Protein AF-A0A838V975-F1 (afdb_monomer)

Foldseek 3Di:
DADDDVSLVVVVVVCVVVVPPPDDRDDPVVVVCVVCVPVPDDPDPVNQLVLLVVLLVPDDLDVCVVPSPPPPNSVVLSVVLVVCVVVVPPLVVCLVVDSNSVSNVSRD

Mean predicted aligned error: 12.3 Å

pLDDT: mean 82.86, std 9.49, range [53.47, 92.5]

Solvent-accessible surface area (backbone atoms only — not comparable to full-atom values): 6520 Å² 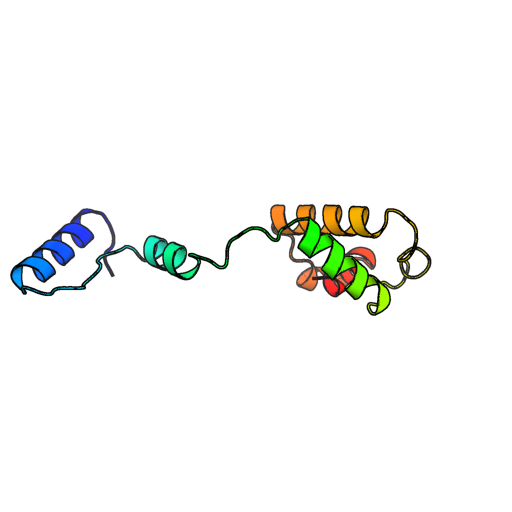total; per-residue (Å²): 136,46,77,60,73,66,46,46,50,52,53,47,50,50,35,59,76,65,69,54,77,92,72,83,86,66,43,70,68,58,49,50,52,56,73,39,64,77,74,75,62,77,79,52,68,67,59,50,47,52,55,43,53,57,44,49,74,74,49,84,35,67,88,44,55,87,50,52,85,45,92,62,36,53,60,53,49,52,54,48,51,52,51,36,60,75,68,68,56,64,36,69,88,39,20,92,77,37,70,68,35,34,33,51,38,71,73,111

Structure (mmCIF, N/CA/C/O backbone):
data_AF-A0A838V975-F1
#
_entry.id   AF-A0A838V975-F1
#
loop_
_atom_site.group_PDB
_atom_site.id
_atom_site.type_symbol
_atom_site.label_atom_id
_atom_site.label_alt_id
_atom_site.label_comp_id
_atom_site.label_asym_id
_atom_site.label_entity_id
_atom_site.label_seq_id
_atom_site.pdbx_PDB_ins_code
_atom_site.Cartn_x
_atom_site.Cartn_y
_atom_site.Cartn_z
_atom_site.occupancy
_atom_site.B_iso_or_equiv
_atom_site.auth_seq_id
_atom_site.auth_comp_id
_atom_site.auth_asym_id
_atom_site.auth_atom_id
_atom_site.pdbx_PDB_model_num
ATOM 1 N N . MET A 1 1 ? -25.212 -0.028 22.043 1.00 53.47 1 MET A N 1
ATOM 2 C CA . MET A 1 1 ? -23.972 0.752 21.840 1.00 53.47 1 MET A CA 1
ATOM 3 C C . MET A 1 1 ? -24.029 1.947 22.774 1.00 53.47 1 MET A C 1
ATOM 5 O O . MET A 1 1 ? -25.048 2.621 22.785 1.00 53.47 1 MET A O 1
ATOM 9 N N . ALA A 1 2 ? -23.015 2.159 23.615 1.00 59.44 2 ALA A N 1
ATOM 10 C CA . ALA A 1 2 ? -22.979 3.314 24.512 1.00 59.44 2 ALA A CA 1
ATOM 11 C C . ALA A 1 2 ? -22.470 4.537 23.743 1.00 59.44 2 ALA A C 1
ATOM 13 O O . ALA A 1 2 ? -21.434 4.443 23.085 1.00 59.44 2 ALA A O 1
ATOM 14 N N . HIS A 1 3 ? -23.162 5.670 23.811 1.00 62.09 3 HIS A N 1
ATOM 15 C CA . HIS A 1 3 ? -22.649 6.941 23.298 1.00 62.09 3 HIS A CA 1
ATOM 16 C C . HIS A 1 3 ? -22.346 7.840 24.497 1.00 62.09 3 HIS A C 1
ATOM 18 O O . HIS A 1 3 ? -23.246 8.316 25.183 1.00 62.09 3 HIS A O 1
ATOM 24 N N . GLY A 1 4 ? -21.056 8.001 24.798 1.00 68.69 4 GLY A N 1
ATOM 25 C CA . GLY A 1 4 ? -20.574 8.804 25.922 1.00 68.69 4 GLY A CA 1
ATOM 26 C C . GLY A 1 4 ? -20.348 8.038 27.234 1.00 68.69 4 GLY A C 1
ATOM 27 O O . GLY A 1 4 ? -20.757 6.890 27.424 1.00 68.69 4 GLY A O 1
ATOM 28 N N . ARG A 1 5 ? -19.642 8.699 28.163 1.00 71.38 5 ARG A N 1
ATOM 29 C CA . ARG A 1 5 ? -19.130 8.099 29.410 1.00 71.38 5 ARG A CA 1
ATOM 30 C C . ARG A 1 5 ? -20.240 7.651 30.367 1.00 71.38 5 ARG A C 1
ATOM 32 O O . ARG A 1 5 ? -20.087 6.624 31.019 1.00 71.38 5 ARG A O 1
ATOM 39 N N . LEU A 1 6 ? -21.347 8.395 30.427 1.00 79.25 6 LEU A N 1
ATOM 40 C CA . LEU A 1 6 ? -22.492 8.075 31.285 1.00 79.25 6 LEU A CA 1
ATOM 41 C C . LEU A 1 6 ? -23.192 6.783 30.834 1.00 79.25 6 LEU A C 1
ATOM 43 O O . LEU A 1 6 ? -23.338 5.865 31.635 1.00 79.25 6 LEU A O 1
ATOM 47 N N . ALA A 1 7 ? -23.498 6.659 29.538 1.00 77.00 7 ALA A N 1
ATOM 48 C CA . ALA A 1 7 ? -24.137 5.472 28.966 1.00 77.00 7 ALA A CA 1
ATOM 49 C C . ALA A 1 7 ? -23.295 4.195 29.158 1.00 77.00 7 ALA A C 1
ATOM 51 O O . ALA A 1 7 ? -23.823 3.112 29.407 1.00 77.00 7 ALA A O 1
ATOM 52 N N . ALA A 1 8 ? -21.964 4.309 29.084 1.00 75.50 8 ALA A N 1
ATOM 53 C CA . ALA A 1 8 ? -21.067 3.187 29.351 1.00 75.50 8 ALA A CA 1
ATOM 54 C C . ALA A 1 8 ? -21.073 2.773 30.835 1.00 75.50 8 ALA A C 1
ATOM 56 O O . ALA A 1 8 ? -20.986 1.584 31.141 1.00 75.50 8 ALA A O 1
ATOM 57 N N . SER A 1 9 ? -21.181 3.732 31.759 1.00 78.06 9 SER A N 1
ATOM 58 C CA . SER A 1 9 ? -21.296 3.452 33.196 1.00 78.06 9 SER A CA 1
ATOM 59 C C . SER A 1 9 ? -22.627 2.788 33.551 1.00 78.06 9 SER A C 1
ATOM 61 O O . SER A 1 9 ? -22.632 1.837 34.328 1.00 78.06 9 SER A O 1
ATOM 63 N N . GLU A 1 10 ? -23.736 3.221 32.947 1.00 84.25 10 GLU A N 1
ATOM 64 C CA . GLU A 1 10 ? -25.058 2.613 33.149 1.00 84.25 10 GLU A CA 1
ATOM 65 C C . GLU A 1 10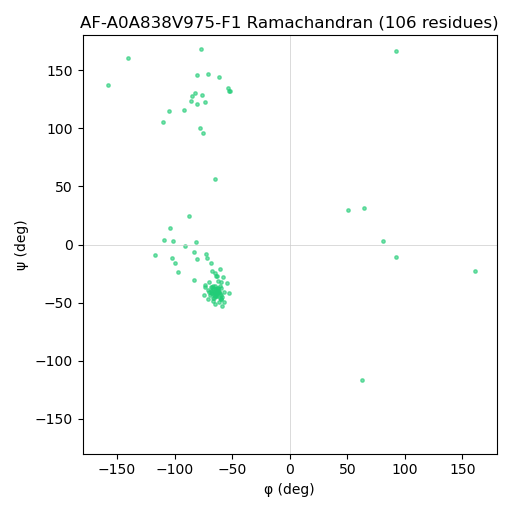 ? -25.110 1.163 32.653 1.00 84.25 10 GLU A C 1
ATOM 67 O O . GLU A 1 10 ? -25.575 0.282 33.375 1.00 84.25 10 GLU A O 1
ATOM 72 N N . LEU A 1 11 ? -24.544 0.882 31.475 1.00 81.88 11 LEU A N 1
ATOM 73 C CA . LEU A 1 11 ? -24.460 -0.481 30.938 1.00 81.88 11 LEU A CA 1
ATOM 74 C C . LEU A 1 11 ? -23.579 -1.401 31.795 1.00 81.88 11 LEU A C 1
ATOM 76 O O . LEU A 1 11 ? -23.928 -2.562 32.008 1.00 81.88 11 LEU A O 1
ATOM 80 N N . ARG A 1 12 ? -22.459 -0.894 32.334 1.00 80.75 12 ARG A N 1
ATOM 81 C CA . ARG A 1 12 ? -21.626 -1.656 33.285 1.00 80.75 12 ARG A CA 1
ATOM 82 C C . ARG A 1 12 ? -22.370 -1.934 34.585 1.00 80.75 12 ARG A C 1
ATOM 84 O O . ARG A 1 12 ? -22.308 -3.051 35.089 1.00 80.75 12 ARG A O 1
ATOM 91 N N . LEU A 1 13 ? -23.095 -0.943 35.104 1.00 85.00 13 LEU A N 1
ATOM 92 C CA . LEU A 1 13 ? -23.908 -1.096 36.307 1.00 85.00 13 LEU A CA 1
ATOM 93 C C . LEU A 1 13 ? -25.025 -2.126 36.101 1.00 85.00 13 LEU A C 1
ATOM 95 O O . LEU A 1 13 ? -25.272 -2.946 36.981 1.00 85.00 13 LEU A O 1
ATOM 99 N N . GLN A 1 14 ? -25.674 -2.117 34.938 1.00 87.06 14 GLN A N 1
ATOM 100 C CA . GLN A 1 14 ? -26.701 -3.095 34.590 1.00 87.06 14 GLN A CA 1
ATOM 101 C C . GLN A 1 14 ? -26.126 -4.515 34.487 1.00 87.06 14 GLN A C 1
ATOM 103 O O . GLN A 1 14 ? -26.701 -5.438 35.058 1.00 87.06 14 GLN A O 1
ATOM 108 N N . ALA A 1 15 ? -24.972 -4.689 33.834 1.00 82.62 15 ALA A N 1
ATOM 109 C CA . ALA A 1 15 ? -24.292 -5.983 33.745 1.00 82.62 15 ALA A CA 1
ATOM 110 C C . ALA A 1 15 ? -23.868 -6.518 35.127 1.00 82.62 15 ALA A C 1
ATOM 112 O O . ALA A 1 15 ? -24.067 -7.698 35.417 1.00 82.62 15 ALA A O 1
ATOM 113 N N . ALA A 1 16 ? -23.363 -5.643 36.005 1.00 82.81 16 ALA A N 1
ATOM 114 C CA . ALA A 1 16 ? -23.010 -5.997 37.378 1.00 82.81 16 ALA A CA 1
ATOM 115 C C . ALA A 1 16 ? -24.239 -6.423 38.199 1.00 82.81 16 ALA A C 1
ATOM 117 O O . ALA A 1 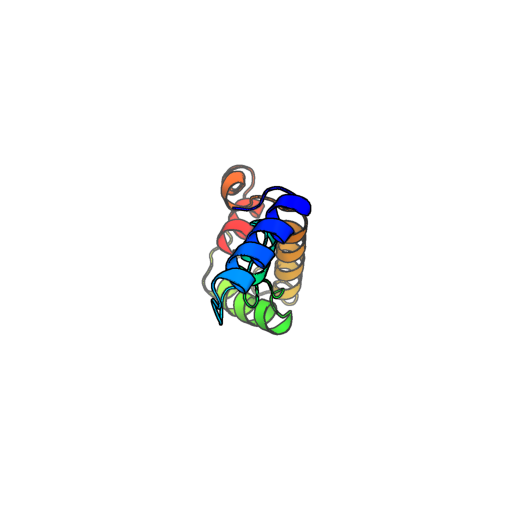16 ? -24.204 -7.447 38.876 1.00 82.81 16 ALA A O 1
ATOM 118 N N . ARG A 1 17 ? -25.355 -5.685 38.095 1.00 88.94 17 ARG A N 1
ATOM 119 C CA . ARG A 1 17 ? -26.628 -6.044 38.749 1.00 88.94 17 ARG A CA 1
ATOM 120 C C . ARG A 1 17 ? -27.189 -7.378 38.255 1.00 88.94 17 ARG A C 1
ATOM 122 O O . ARG A 1 17 ? -27.833 -8.081 39.023 1.00 88.94 17 ARG A O 1
ATOM 129 N N . ALA A 1 18 ? -26.939 -7.721 36.994 1.00 88.19 18 ALA A N 1
ATOM 130 C CA . ALA A 1 18 ? -27.364 -8.978 36.391 1.00 88.19 18 ALA A CA 1
ATOM 131 C C . ALA A 1 18 ? -26.433 -10.168 36.705 1.00 88.19 18 ALA A C 1
ATOM 133 O O . ALA A 1 18 ? -26.670 -11.252 36.181 1.00 88.19 18 ALA A O 1
ATOM 134 N N . ASN A 1 19 ? -25.375 -9.990 37.516 1.00 82.12 19 ASN A N 1
ATOM 135 C CA . ASN A 1 19 ? -24.323 -10.997 37.735 1.00 82.12 19 ASN A CA 1
ATOM 136 C C . ASN A 1 19 ? -23.741 -11.562 36.423 1.00 82.12 19 ASN A C 1
ATOM 138 O O . ASN A 1 19 ? -23.302 -12.711 36.362 1.00 82.12 19 ASN A O 1
ATOM 142 N N . ALA A 1 20 ? -23.731 -10.759 35.356 1.00 80.31 20 ALA A N 1
ATOM 143 C CA . ALA A 1 20 ? -23.246 -11.185 34.054 1.00 80.31 20 ALA A CA 1
ATOM 144 C C . ALA A 1 20 ? -21.709 -11.165 34.038 1.00 80.31 20 ALA A C 1
ATOM 146 O O . ALA A 1 20 ? -21.081 -10.113 33.896 1.00 80.31 20 ALA A O 1
ATOM 147 N N . SER A 1 21 ? -21.095 -12.334 34.200 1.00 74.50 21 SER A N 1
ATOM 148 C CA . SER A 1 21 ? -19.648 -12.522 34.097 1.00 74.50 21 SER A CA 1
ATOM 149 C C . SER A 1 21 ? -19.202 -12.630 32.630 1.00 74.50 21 SER A C 1
ATOM 151 O O . SER A 1 21 ? -19.927 -13.129 31.773 1.00 74.50 21 SER A O 1
ATOM 153 N N . GLY A 1 22 ? -18.008 -12.114 32.317 1.00 76.81 22 GLY A N 1
ATOM 154 C CA . GLY A 1 22 ? -17.433 -12.152 30.962 1.00 76.81 22 GLY A CA 1
ATOM 155 C C . GLY A 1 22 ? -17.929 -11.072 29.988 1.00 76.81 22 GLY A C 1
ATOM 156 O O . GLY A 1 22 ? -17.508 -11.054 28.834 1.00 76.81 22 GLY A O 1
ATOM 157 N N . VAL A 1 23 ? -18.787 -10.144 30.426 1.00 81.38 23 VAL A N 1
ATOM 158 C CA . VAL A 1 23 ? -19.301 -9.061 29.572 1.00 81.38 23 VAL A CA 1
ATOM 159 C C . VAL A 1 23 ? -18.346 -7.865 29.569 1.00 81.38 23 VAL A C 1
ATOM 161 O O . VAL A 1 23 ? -18.065 -7.275 30.612 1.00 81.38 23 VAL A O 1
ATOM 164 N N . GLN A 1 24 ? -17.886 -7.456 28.384 1.00 80.38 24 GLN A N 1
ATOM 165 C CA . GLN A 1 24 ? -17.039 -6.275 28.205 1.00 80.38 24 GLN A CA 1
ATOM 166 C C . GLN A 1 24 ? -17.844 -5.115 27.601 1.00 80.38 24 GLN A C 1
ATOM 168 O O . GLN A 1 24 ? -18.288 -5.177 26.457 1.00 80.38 24 GLN A O 1
ATOM 173 N N . VAL A 1 25 ? -18.008 -4.026 28.360 1.00 82.81 25 VAL A N 1
ATOM 174 C CA . VAL A 1 25 ? -18.631 -2.783 27.870 1.00 82.81 25 VAL A CA 1
ATOM 175 C C . VAL A 1 25 ? -17.543 -1.863 27.325 1.00 82.81 25 VAL A C 1
ATOM 177 O O . VAL A 1 25 ? -16.686 -1.395 28.082 1.00 82.81 25 VAL A O 1
ATOM 180 N N . MET A 1 26 ? -17.593 -1.590 26.026 1.00 79.69 26 MET A N 1
ATOM 181 C CA . MET A 1 26 ? -16.638 -0.746 25.307 1.00 79.69 26 MET A CA 1
ATOM 182 C C . MET A 1 26 ? -17.355 0.128 24.272 1.00 79.69 26 MET A C 1
ATOM 184 O O . MET A 1 26 ? -18.497 -0.158 23.899 1.00 79.69 26 MET A O 1
ATOM 188 N N . THR A 1 27 ? -16.706 1.204 23.832 1.00 80.56 27 THR A N 1
ATOM 189 C CA . THR A 1 27 ? -17.199 2.018 22.710 1.00 80.56 27 THR A CA 1
ATOM 190 C C . THR A 1 27 ? -16.925 1.326 21.372 1.00 80.56 27 THR A C 1
ATOM 192 O O . THR A 1 27 ? -16.181 0.344 21.310 1.00 80.56 27 THR A O 1
ATOM 195 N N . PHE A 1 28 ? -17.524 1.826 20.288 1.00 74.62 28 PHE A N 1
ATOM 196 C CA . PHE A 1 28 ? -17.294 1.282 18.948 1.00 74.62 28 PHE A CA 1
ATOM 197 C C . PHE A 1 28 ? -15.829 1.437 18.513 1.00 74.62 28 PHE A C 1
ATOM 199 O O . PHE A 1 28 ? -15.246 0.520 17.948 1.00 74.62 28 PHE A O 1
ATOM 206 N N . GLU A 1 29 ? -15.197 2.552 18.865 1.00 73.12 29 GLU A N 1
ATOM 207 C CA . GLU A 1 29 ? -13.787 2.833 18.594 1.00 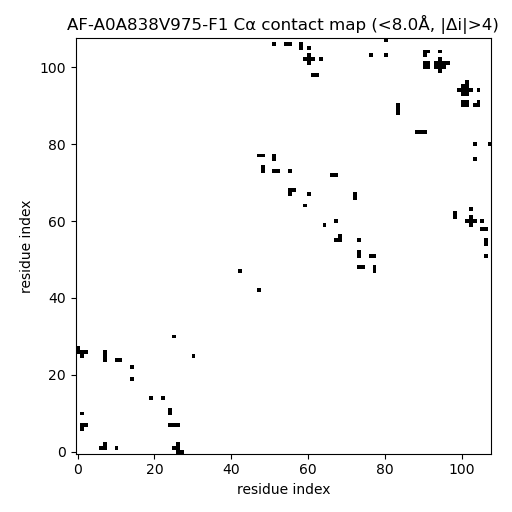73.12 29 GLU A CA 1
ATOM 208 C C . GLU A 1 29 ? -12.871 1.866 19.354 1.00 73.12 29 GLU A C 1
ATOM 210 O O . GLU A 1 29 ? -11.910 1.345 18.799 1.00 73.12 29 GLU A O 1
ATOM 215 N N . GLN A 1 30 ? -13.192 1.565 20.617 1.00 76.06 30 GLN A N 1
ATOM 216 C CA . GLN A 1 30 ? -12.453 0.579 21.412 1.00 76.06 30 GLN A CA 1
ATOM 217 C C . GLN A 1 30 ? -12.610 -0.842 20.856 1.00 76.06 30 GLN A C 1
ATOM 219 O O . GLN A 1 30 ? -11.657 -1.620 20.882 1.00 76.06 30 GLN A O 1
ATOM 224 N N . LEU A 1 31 ? -13.790 -1.170 20.322 1.00 79.88 31 LEU A N 1
ATOM 225 C CA . LEU A 1 31 ? -14.018 -2.424 19.611 1.00 79.88 31 LEU A CA 1
ATOM 226 C C . LEU A 1 31 ? -13.195 -2.480 18.322 1.00 79.88 31 LEU A C 1
ATOM 228 O O . LEU A 1 31 ? -12.533 -3.485 18.088 1.00 79.88 31 LEU A O 1
ATOM 232 N N . ALA A 1 32 ? -13.185 -1.408 17.529 1.00 73.50 32 ALA A N 1
ATOM 233 C CA . ALA A 1 32 ? -12.390 -1.311 16.309 1.00 73.50 32 ALA A CA 1
ATOM 234 C C . ALA A 1 32 ? -10.887 -1.461 16.597 1.00 73.50 32 ALA A C 1
ATOM 236 O O . ALA A 1 32 ? -10.220 -2.240 15.926 1.00 73.50 32 ALA A O 1
ATOM 237 N N . LEU A 1 33 ? -10.368 -0.814 17.646 1.00 73.56 33 LEU A N 1
ATOM 238 C CA . LEU A 1 33 ? -8.977 -0.968 18.090 1.00 73.56 33 LEU A CA 1
ATOM 239 C C . LEU A 1 33 ? -8.656 -2.399 18.539 1.00 73.56 33 LEU A C 1
ATOM 241 O O . LEU A 1 33 ? -7.577 -2.904 18.249 1.00 73.56 33 LEU A O 1
ATOM 245 N N . ARG A 1 34 ? -9.587 -3.073 19.227 1.00 75.56 34 ARG A N 1
ATOM 246 C CA . ARG A 1 34 ? -9.415 -4.474 19.644 1.00 75.56 34 ARG A CA 1
ATOM 247 C C . ARG A 1 34 ? -9.482 -5.439 18.463 1.00 75.56 34 ARG A C 1
ATOM 249 O O . ARG A 1 34 ? -8.727 -6.401 18.436 1.00 75.56 34 ARG A O 1
ATOM 256 N N . LEU A 1 35 ? -10.369 -5.187 17.504 1.00 71.94 35 LEU A N 1
ATOM 257 C CA . LEU A 1 35 ? -10.470 -5.957 16.262 1.00 71.94 35 LEU A CA 1
ATOM 258 C C . LEU A 1 35 ? -9.237 -5.752 15.376 1.00 71.94 35 LEU A C 1
ATOM 260 O O . LEU A 1 35 ? -8.749 -6.703 14.780 1.00 71.94 35 LEU A O 1
ATOM 264 N N . ALA A 1 36 ? -8.684 -4.541 15.361 1.00 72.44 36 ALA A N 1
ATOM 265 C CA . ALA A 1 36 ? -7.384 -4.252 14.765 1.00 72.44 36 ALA A CA 1
ATOM 266 C C . ALA A 1 36 ? -6.206 -4.822 15.585 1.00 72.44 36 ALA A C 1
ATOM 268 O O . ALA A 1 36 ? -5.078 -4.840 15.089 1.00 72.44 36 ALA A O 1
ATOM 269 N N . GLY A 1 37 ? -6.472 -5.276 16.822 1.00 57.47 37 GLY A N 1
ATOM 270 C CA . GLY A 1 37 ? -5.558 -5.633 17.916 1.00 57.47 37 GLY A CA 1
ATOM 271 C C . GLY A 1 37 ? -4.640 -6.833 17.673 1.00 57.47 37 GLY A C 1
ATOM 272 O O . GLY A 1 37 ? -4.628 -7.776 18.458 1.00 57.47 37 GLY A O 1
ATOM 273 N N . GLY A 1 38 ? -3.856 -6.764 16.601 1.00 56.06 38 GLY A N 1
ATOM 274 C CA . GLY A 1 38 ? -2.827 -7.725 16.203 1.00 56.06 38 GLY A CA 1
ATOM 275 C C . GLY A 1 38 ? -2.432 -7.607 14.725 1.00 56.06 38 GLY A C 1
ATOM 276 O O . GLY A 1 38 ? -1.323 -7.974 14.366 1.00 56.06 38 GLY A O 1
ATOM 277 N N . PHE A 1 39 ? -3.305 -7.045 13.881 1.00 54.41 39 PHE A N 1
ATOM 278 C CA . PHE A 1 39 ? -3.091 -6.909 12.431 1.00 54.41 39 PHE A CA 1
ATOM 279 C C . PHE A 1 39 ? -2.609 -5.520 11.998 1.00 54.41 39 PHE A C 1
ATOM 281 O O . PHE A 1 39 ? -2.107 -5.365 10.893 1.00 54.41 39 PHE A O 1
ATOM 288 N N . ALA A 1 40 ? -2.737 -4.504 12.856 1.00 57.00 40 ALA A N 1
ATOM 289 C CA . ALA A 1 40 ? -2.257 -3.146 12.586 1.00 57.00 40 ALA A CA 1
ATOM 290 C C . ALA A 1 40 ? -0.785 -2.929 12.991 1.00 57.00 40 ALA A C 1
ATOM 292 O O . ALA A 1 40 ? -0.385 -1.807 13.307 1.00 57.00 40 ALA A O 1
ATOM 293 N N . GLN A 1 41 ? 0.021 -3.992 13.043 1.00 57.47 41 GLN A N 1
ATOM 294 C CA . GLN A 1 41 ? 1.459 -3.833 13.214 1.00 57.47 41 GLN A CA 1
ATOM 295 C C . GLN A 1 41 ? 2.036 -3.381 11.872 1.00 57.47 41 GLN A C 1
ATOM 297 O O . GLN A 1 41 ? 1.735 -3.974 10.837 1.00 57.47 41 GLN A O 1
ATOM 302 N N . ALA A 1 42 ? 2.816 -2.297 11.877 1.00 62.78 42 ALA A N 1
ATOM 303 C CA . ALA A 1 42 ? 3.523 -1.874 10.675 1.00 62.78 42 ALA A CA 1
ATOM 304 C C . ALA A 1 42 ? 4.347 -3.059 10.152 1.00 62.78 42 ALA A C 1
ATOM 306 O O . ALA A 1 42 ? 4.991 -3.738 10.954 1.00 62.78 42 ALA A O 1
ATOM 307 N N . ILE A 1 43 ? 4.289 -3.309 8.839 1.00 71.62 43 ILE A N 1
ATOM 308 C CA . ILE A 1 43 ? 5.097 -4.356 8.212 1.00 71.62 43 ILE A CA 1
ATOM 309 C C . ILE A 1 43 ? 6.564 -4.158 8.604 1.00 71.62 43 ILE A C 1
ATOM 311 O O . ILE A 1 43 ? 7.071 -3.029 8.576 1.00 71.62 43 ILE A O 1
ATOM 315 N N . ASP A 1 44 ? 7.201 -5.245 9.032 1.00 82.75 44 ASP A N 1
ATOM 316 C CA . ASP A 1 44 ? 8.621 -5.244 9.355 1.00 82.75 44 ASP A CA 1
ATOM 317 C C . ASP A 1 44 ? 9.434 -4.878 8.103 1.00 82.75 44 ASP A C 1
ATOM 319 O O . ASP A 1 44 ? 9.039 -5.200 6.980 1.00 82.75 44 ASP A O 1
ATOM 323 N N . ASP A 1 45 ? 10.530 -4.139 8.282 1.00 82.94 45 ASP A N 1
ATOM 324 C CA . ASP A 1 45 ? 11.297 -3.637 7.145 1.00 82.94 45 ASP A CA 1
ATOM 325 C C . ASP A 1 45 ? 11.971 -4.760 6.358 1.00 82.94 45 ASP A C 1
ATOM 327 O O . ASP A 1 45 ? 11.967 -4.721 5.127 1.00 82.94 45 ASP A O 1
ATOM 331 N N . ASP A 1 46 ? 12.479 -5.778 7.051 1.00 86.88 46 ASP A N 1
ATOM 332 C CA . ASP A 1 46 ? 13.148 -6.911 6.418 1.00 86.88 46 ASP A CA 1
ATOM 333 C C . ASP A 1 46 ? 12.127 -7.743 5.635 1.00 86.88 46 ASP A C 1
ATOM 335 O O . ASP A 1 46 ? 12.359 -8.093 4.477 1.00 86.88 46 ASP A O 1
ATOM 339 N N . VAL A 1 47 ? 10.942 -7.950 6.220 1.00 87.75 47 VAL A N 1
ATOM 340 C CA . VAL A 1 47 ? 9.822 -8.647 5.565 1.00 87.75 47 VAL A CA 1
ATOM 341 C C . VAL A 1 47 ? 9.344 -7.889 4.326 1.00 87.75 47 VAL A C 1
ATOM 343 O O . VAL A 1 47 ? 9.059 -8.506 3.300 1.00 87.75 47 VAL A O 1
ATOM 346 N N . LEU A 1 48 ? 9.270 -6.554 4.383 1.00 87.00 48 LEU A N 1
ATOM 347 C CA . LEU A 1 48 ? 8.912 -5.749 3.215 1.00 87.00 48 LEU A CA 1
ATOM 348 C C . LEU A 1 48 ? 9.975 -5.852 2.116 1.00 87.00 48 LEU A C 1
ATOM 350 O O . LEU A 1 48 ? 9.619 -5.968 0.947 1.00 87.00 48 LEU A O 1
ATOM 354 N N . HIS A 1 49 ? 11.261 -5.796 2.469 1.00 90.56 49 HIS A N 1
ATOM 355 C CA . HIS A 1 49 ? 12.344 -5.906 1.493 1.00 90.56 49 HIS A CA 1
ATOM 356 C C . HIS A 1 49 ? 12.372 -7.284 0.823 1.00 90.56 49 HIS A C 1
ATOM 358 O O . HIS A 1 49 ? 12.556 -7.348 -0.392 1.00 90.56 49 HIS A O 1
ATOM 364 N N . GLU A 1 50 ? 12.152 -8.362 1.579 1.00 90.81 50 GLU A N 1
ATOM 365 C CA . GLU A 1 50 ? 12.076 -9.730 1.051 1.00 90.81 50 GLU A CA 1
ATOM 366 C C . GLU A 1 50 ? 10.874 -9.898 0.111 1.00 90.81 50 GLU A C 1
ATOM 368 O O . GLU A 1 50 ? 11.044 -10.264 -1.052 1.00 90.81 50 GLU A O 1
ATOM 373 N N . ALA A 1 51 ? 9.674 -9.510 0.556 1.00 89.88 51 ALA A N 1
ATOM 374 C CA . ALA A 1 51 ? 8.467 -9.582 -0.267 1.00 89.88 51 ALA A CA 1
ATOM 375 C C . ALA A 1 51 ? 8.587 -8.750 -1.555 1.00 89.88 51 ALA A C 1
ATOM 377 O O . ALA A 1 51 ? 8.120 -9.153 -2.622 1.00 89.88 51 ALA A O 1
ATOM 378 N N . LEU A 1 52 ? 9.237 -7.587 -1.473 1.00 90.00 52 LEU A N 1
ATOM 379 C CA . LEU A 1 52 ? 9.448 -6.718 -2.621 1.00 90.00 52 LEU A CA 1
ATOM 380 C C . LEU A 1 52 ? 10.510 -7.265 -3.579 1.00 90.00 52 LEU A C 1
ATOM 382 O O . LEU A 1 52 ? 10.364 -7.099 -4.788 1.00 90.00 52 LEU A O 1
ATOM 386 N N . ALA A 1 53 ? 11.553 -7.930 -3.074 1.00 89.56 53 ALA A N 1
ATOM 387 C CA . ALA A 1 53 ? 12.526 -8.6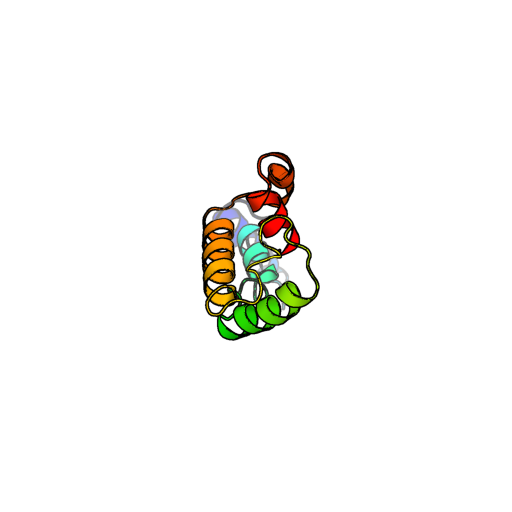20 -3.916 1.00 89.56 53 ALA A CA 1
ATOM 388 C C . ALA A 1 53 ? 11.836 -9.681 -4.786 1.00 89.56 53 ALA A C 1
ATOM 390 O O . ALA A 1 53 ? 12.055 -9.707 -5.998 1.00 89.56 53 ALA A O 1
ATOM 391 N N . ASP A 1 54 ? 10.937 -10.471 -4.194 1.00 91.44 54 ASP A N 1
ATOM 392 C CA . ASP A 1 54 ? 10.150 -11.478 -4.909 1.00 91.44 54 ASP A CA 1
ATOM 393 C C . ASP A 1 54 ? 9.167 -10.840 -5.902 1.00 91.44 54 ASP A C 1
ATOM 395 O O . ASP A 1 54 ? 9.099 -11.237 -7.070 1.00 91.44 54 ASP A O 1
ATOM 399 N N . ALA A 1 55 ? 8.441 -9.801 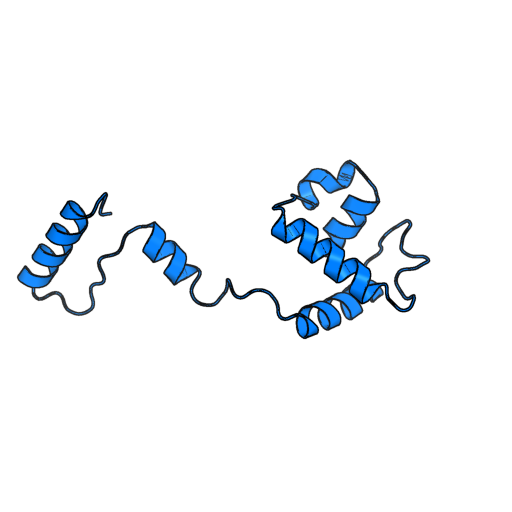-5.475 1.00 89.94 55 ALA A N 1
ATOM 400 C CA . ALA A 1 55 ? 7.479 -9.101 -6.322 1.00 89.94 55 ALA A CA 1
ATOM 401 C C . ALA A 1 55 ? 8.144 -8.452 -7.549 1.00 89.94 55 ALA A C 1
ATOM 403 O O . ALA A 1 55 ? 7.617 -8.535 -8.657 1.00 89.94 55 ALA A O 1
ATOM 404 N N . LEU A 1 56 ? 9.329 -7.848 -7.399 1.00 90.06 56 LEU A N 1
ATOM 405 C CA . LEU A 1 56 ? 10.045 -7.204 -8.508 1.00 90.06 56 LEU A CA 1
ATOM 406 C C . LEU A 1 56 ? 10.459 -8.187 -9.613 1.00 90.06 56 LEU A C 1
ATOM 408 O O . LEU A 1 56 ? 10.571 -7.788 -10.776 1.00 90.06 56 LEU A O 1
ATOM 412 N N . VAL A 1 57 ? 10.663 -9.466 -9.291 1.00 89.25 57 VAL A N 1
ATOM 413 C CA . VAL A 1 57 ? 11.003 -10.490 -10.291 1.00 89.25 57 VAL A CA 1
ATOM 414 C C . VAL A 1 57 ? 9.816 -10.768 -11.215 1.00 89.25 57 VAL A C 1
ATOM 416 O O . VAL A 1 57 ? 9.991 -10.858 -12.433 1.00 89.25 57 VAL A O 1
ATOM 419 N N . VAL A 1 58 ? 8.611 -10.880 -10.653 1.00 89.56 58 VAL A N 1
ATOM 420 C CA . VAL A 1 58 ? 7.416 -11.346 -11.377 1.00 89.56 58 VAL A CA 1
ATOM 421 C C . VAL A 1 58 ? 6.528 -10.215 -11.893 1.00 89.56 58 VAL A C 1
ATOM 423 O O . VAL A 1 58 ? 5.813 -10.393 -12.879 1.00 89.56 58 VAL A O 1
ATOM 426 N N . THR A 1 59 ? 6.595 -9.035 -11.280 1.00 89.62 59 THR A N 1
ATOM 427 C CA . THR A 1 59 ? 5.757 -7.892 -11.644 1.00 89.62 59 THR A CA 1
ATOM 428 C C . THR A 1 59 ? 6.382 -7.108 -12.796 1.00 89.62 59 THR A C 1
ATOM 430 O O . THR A 1 59 ? 7.548 -6.708 -12.747 1.00 89.62 59 THR A O 1
ATOM 433 N N . SER A 1 60 ? 5.601 -6.869 -13.854 1.00 88.62 60 SER A N 1
ATOM 434 C CA . SER A 1 60 ? 5.976 -5.919 -14.909 1.00 88.62 60 SER A CA 1
ATOM 435 C C . SER A 1 60 ? 5.658 -4.496 -14.459 1.00 88.62 60 SER A C 1
ATOM 437 O O . SER A 1 60 ? 4.500 -4.172 -14.175 1.00 88.62 60 SER A O 1
ATOM 439 N N . LEU A 1 61 ? 6.692 -3.658 -14.421 1.00 88.00 61 LEU A N 1
ATOM 440 C CA . LEU A 1 61 ? 6.632 -2.254 -14.010 1.00 88.00 61 LEU A CA 1
ATOM 441 C C . LEU A 1 61 ? 6.694 -1.278 -15.194 1.00 88.00 61 LEU A C 1
ATOM 443 O O . LEU A 1 61 ? 6.940 -0.083 -15.004 1.00 88.00 61 LEU A O 1
ATOM 447 N N . GLY A 1 62 ? 6.508 -1.774 -16.419 1.00 88.44 62 GLY A N 1
ATOM 448 C CA . GLY A 1 62 ? 6.522 -0.960 -17.629 1.00 88.44 62 GLY A CA 1
ATOM 449 C C . GLY A 1 62 ? 7.887 -0.308 -17.840 1.00 88.44 62 GLY A C 1
ATOM 450 O O . GLY A 1 62 ? 8.892 -0.991 -17.998 1.00 88.44 62 GLY A O 1
ATOM 451 N N . GLU A 1 63 ? 7.946 1.024 -17.806 1.00 88.38 63 GLU A N 1
ATOM 452 C CA . GLU A 1 63 ? 9.190 1.785 -18.010 1.00 88.38 63 GLU A CA 1
ATOM 453 C C . GLU A 1 63 ? 10.298 1.427 -17.004 1.00 88.38 63 GLU A C 1
ATOM 455 O O . GLU A 1 63 ? 11.483 1.536 -17.321 1.00 88.38 63 GLU A O 1
ATOM 460 N N . LEU A 1 64 ? 9.931 0.980 -15.798 1.00 87.94 64 LEU A N 1
ATOM 461 C CA . LEU A 1 64 ? 10.899 0.601 -14.767 1.00 87.94 64 LEU A CA 1
ATOM 462 C C . LEU A 1 64 ? 11.424 -0.832 -14.941 1.00 87.94 64 LEU A C 1
ATOM 464 O O . LEU A 1 64 ? 12.365 -1.206 -14.243 1.00 87.94 64 LEU A O 1
ATOM 468 N N . ASP A 1 65 ? 10.889 -1.627 -15.880 1.00 88.00 65 ASP A N 1
ATOM 469 C CA . ASP A 1 65 ? 11.331 -3.013 -16.094 1.00 88.00 65 ASP A CA 1
ATOM 470 C C . ASP A 1 65 ? 12.822 -3.105 -16.457 1.00 88.00 65 ASP A C 1
ATOM 472 O O . ASP A 1 65 ? 13.498 -4.042 -16.039 1.00 88.00 65 ASP A O 1
ATOM 476 N N . ALA A 1 66 ? 13.364 -2.101 -17.155 1.00 87.56 66 ALA A N 1
ATOM 477 C CA . ALA A 1 66 ? 14.783 -2.047 -17.512 1.00 87.56 66 ALA A CA 1
ATOM 478 C C . ALA A 1 66 ? 15.715 -1.860 -16.302 1.00 87.56 66 ALA A C 1
ATOM 480 O O . ALA A 1 66 ? 16.898 -2.189 -16.383 1.00 87.56 66 ALA A O 1
ATOM 481 N N . ILE A 1 67 ? 15.200 -1.318 -15.194 1.00 88.56 67 ILE A N 1
ATOM 482 C CA . ILE A 1 67 ? 15.998 -0.988 -14.009 1.00 88.56 67 ILE A CA 1
ATOM 483 C C . ILE A 1 67 ? 15.602 -1.776 -12.762 1.00 88.56 67 ILE A C 1
ATOM 485 O O . ILE A 1 67 ? 16.332 -1.720 -11.780 1.00 88.56 67 ILE A O 1
ATOM 489 N N . LYS A 1 68 ? 14.496 -2.531 -12.779 1.00 87.88 68 LYS A N 1
ATOM 490 C CA . LYS A 1 68 ? 13.891 -3.132 -11.575 1.00 87.88 68 LYS A CA 1
ATOM 491 C C . LYS A 1 68 ? 14.782 -4.107 -10.798 1.00 87.88 68 LYS A C 1
ATOM 493 O O . LYS A 1 68 ? 14.540 -4.318 -9.617 1.00 87.88 68 LYS A O 1
ATOM 498 N N . LEU A 1 69 ? 15.806 -4.673 -11.441 1.00 88.31 69 LEU A N 1
ATOM 499 C CA . LEU A 1 69 ? 16.767 -5.605 -10.832 1.00 88.31 69 LEU A CA 1
ATOM 500 C C . LEU A 1 69 ? 18.110 -4.946 -10.472 1.00 88.31 69 LEU A C 1
ATOM 502 O O . LEU A 1 69 ? 19.036 -5.630 -10.038 1.00 88.31 69 LEU A O 1
ATOM 506 N N . LEU A 1 70 ? 18.254 -3.633 -10.679 1.00 91.06 70 LEU A N 1
ATOM 507 C CA . LEU A 1 70 ? 19.484 -2.929 -10.332 1.00 91.06 70 LEU A CA 1
ATOM 508 C C . LEU A 1 70 ? 19.642 -2.808 -8.807 1.00 91.06 70 LEU A C 1
ATOM 510 O O . LEU A 1 70 ? 18.647 -2.632 -8.093 1.00 91.06 70 LEU A O 1
ATOM 514 N N . PRO A 1 71 ? 20.888 -2.841 -8.293 1.00 88.12 71 PRO A N 1
ATOM 515 C CA . PRO A 1 71 ? 21.147 -2.618 -6.877 1.00 88.12 71 PRO A CA 1
ATOM 516 C C . PRO A 1 71 ? 20.511 -1.309 -6.390 1.00 88.12 71 PRO A C 1
ATOM 518 O O . PRO A 1 71 ? 20.653 -0.265 -7.023 1.00 88.12 71 PRO A O 1
ATOM 521 N N . GLY A 1 72 ? 19.806 -1.371 -5.259 1.00 90.19 72 GLY A N 1
ATOM 522 C CA . GLY A 1 72 ? 19.115 -0.226 -4.658 1.00 90.19 72 GLY A CA 1
ATOM 523 C C . GLY A 1 72 ? 17.652 -0.043 -5.077 1.00 90.19 72 GLY A C 1
ATOM 524 O O . GLY A 1 72 ? 16.945 0.713 -4.412 1.00 90.19 72 GLY A O 1
ATOM 525 N N . MET A 1 73 ? 17.151 -0.756 -6.099 1.00 92.44 73 MET A N 1
ATOM 526 C CA . MET A 1 73 ? 15.735 -0.651 -6.486 1.00 92.44 73 MET A CA 1
ATOM 527 C C . MET A 1 73 ? 14.771 -1.132 -5.405 1.00 92.44 73 MET A C 1
ATOM 529 O O . MET A 1 73 ? 13.743 -0.493 -5.203 1.00 92.44 73 MET A O 1
ATOM 533 N N . ILE A 1 74 ? 15.112 -2.210 -4.690 1.00 91.62 74 ILE A N 1
ATOM 534 C CA . ILE A 1 74 ? 14.287 -2.733 -3.590 1.00 91.62 74 ILE A CA 1
ATOM 535 C C . ILE A 1 74 ? 14.103 -1.640 -2.529 1.00 91.62 74 ILE A C 1
ATOM 537 O O . ILE A 1 74 ? 12.975 -1.264 -2.230 1.00 91.62 74 ILE A O 1
ATOM 541 N N . SER A 1 75 ? 15.194 -1.046 -2.035 1.00 91.12 75 SER A N 1
ATOM 542 C CA . SER A 1 75 ? 15.110 0.028 -1.037 1.00 91.12 75 SER A CA 1
ATOM 543 C C . SER A 1 75 ? 14.362 1.258 -1.563 1.00 91.12 75 SER A C 1
ATOM 545 O O . SER A 1 75 ? 13.529 1.819 -0.857 1.00 91.12 75 SER A O 1
ATOM 547 N N . ALA A 1 76 ? 14.583 1.653 -2.822 1.00 92.50 76 ALA A N 1
ATOM 548 C CA . ALA A 1 76 ? 13.885 2.790 -3.421 1.00 92.50 76 ALA A CA 1
ATOM 549 C C . ALA A 1 76 ? 12.365 2.564 -3.540 1.00 92.50 76 ALA A C 1
ATOM 551 O O . ALA A 1 76 ? 11.573 3.467 -3.252 1.00 92.50 76 ALA A O 1
ATOM 552 N N . ALA A 1 77 ? 11.946 1.368 -3.956 1.00 91.00 77 ALA A N 1
ATOM 553 C CA . ALA A 1 77 ? 10.539 1.003 -4.058 1.00 91.00 77 ALA A CA 1
ATOM 554 C C . ALA A 1 77 ? 9.891 0.843 -2.669 1.00 91.00 77 ALA A C 1
ATOM 556 O O . ALA A 1 77 ? 8.806 1.388 -2.456 1.00 91.00 77 ALA A O 1
ATOM 557 N N . ALA A 1 78 ? 10.582 0.237 -1.696 1.00 91.38 78 ALA A N 1
ATOM 558 C CA . ALA A 1 78 ? 10.115 0.125 -0.313 1.00 91.38 78 ALA A CA 1
ATOM 559 C C . ALA A 1 78 ? 9.907 1.506 0.335 1.00 91.38 78 ALA A C 1
ATOM 561 O O . ALA A 1 78 ? 8.854 1.777 0.918 1.00 91.38 78 ALA A O 1
ATOM 562 N N . ASP A 1 79 ? 10.868 2.421 0.178 1.00 91.56 79 ASP A N 1
ATOM 563 C CA . ASP A 1 79 ? 10.763 3.794 0.679 1.00 91.56 79 ASP A CA 1
ATOM 564 C C . ASP A 1 79 ? 9.606 4.562 0.035 1.00 91.56 79 ASP A C 1
ATOM 566 O O . ASP A 1 79 ? 8.934 5.365 0.694 1.00 91.56 79 ASP A O 1
ATOM 570 N N . THR A 1 80 ? 9.366 4.329 -1.255 1.00 91.31 80 THR A N 1
ATOM 571 C CA . THR A 1 80 ? 8.295 4.990 -2.005 1.00 91.31 80 THR A CA 1
ATOM 572 C C . THR A 1 80 ? 6.921 4.477 -1.572 1.00 91.31 80 THR A C 1
ATOM 574 O O . THR A 1 80 ? 6.055 5.297 -1.257 1.00 91.31 80 THR A O 1
ATOM 577 N N . LEU A 1 81 ? 6.739 3.157 -1.456 1.00 88.94 81 LEU A N 1
ATOM 578 C CA . LEU A 1 81 ? 5.509 2.538 -0.945 1.00 88.94 81 LEU A CA 1
ATOM 579 C C . LEU A 1 81 ? 5.207 3.002 0.481 1.00 88.94 81 LEU A C 1
ATOM 581 O O . LEU A 1 81 ? 4.116 3.494 0.761 1.00 88.94 81 LEU A O 1
ATOM 585 N N . LYS A 1 82 ? 6.208 2.993 1.370 1.00 89.00 82 LYS A N 1
ATOM 586 C CA . LYS A 1 82 ? 6.051 3.503 2.740 1.00 89.00 82 LYS A CA 1
ATOM 587 C C . LYS A 1 82 ? 5.600 4.960 2.782 1.00 89.00 82 LYS A C 1
ATOM 589 O O . LYS A 1 82 ? 4.782 5.319 3.629 1.00 89.00 82 LYS A O 1
ATOM 594 N N . LYS A 1 83 ? 6.133 5.824 1.912 1.00 88.62 83 LYS A N 1
ATOM 595 C CA . LYS A 1 83 ? 5.706 7.232 1.829 1.00 88.62 83 LYS A CA 1
ATOM 596 C C . LYS A 1 83 ? 4.271 7.351 1.311 1.00 88.62 83 LYS A C 1
ATOM 598 O O . LYS A 1 83 ? 3.507 8.135 1.875 1.00 88.62 83 LYS A O 1
ATOM 603 N N . ALA A 1 84 ? 3.895 6.573 0.296 1.00 87.12 84 ALA A N 1
ATOM 604 C CA . ALA A 1 84 ? 2.536 6.5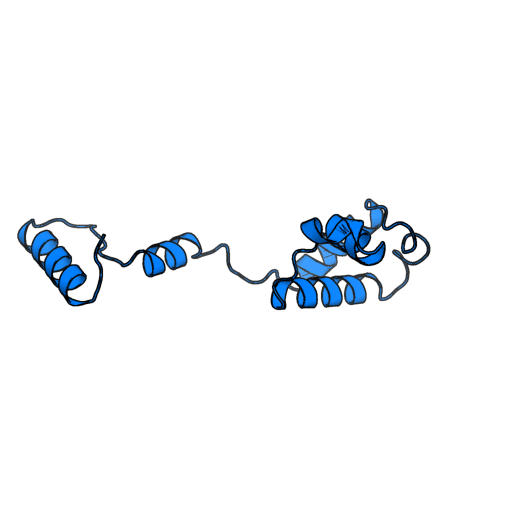52 -0.244 1.00 87.12 84 ALA A CA 1
ATOM 605 C C . ALA A 1 84 ? 1.514 6.097 0.811 1.00 87.12 84 ALA A C 1
ATOM 607 O O . ALA A 1 84 ? 0.559 6.821 1.093 1.00 87.12 84 ALA A O 1
ATOM 608 N N . TRP A 1 85 ? 1.776 4.979 1.493 1.00 86.56 85 TRP A N 1
ATOM 609 C CA . TRP A 1 85 ? 0.902 4.461 2.548 1.00 86.56 85 TRP A CA 1
ATOM 610 C C . TRP A 1 85 ? 0.787 5.416 3.740 1.00 86.56 85 TRP A C 1
ATOM 612 O O . TRP A 1 85 ? -0.317 5.704 4.195 1.00 86.56 85 TRP A O 1
ATOM 622 N N . ARG A 1 86 ? 1.904 5.992 4.215 1.00 83.69 86 ARG A N 1
ATOM 623 C CA . ARG A 1 86 ? 1.884 6.970 5.324 1.00 83.69 86 ARG A CA 1
ATOM 624 C C . ARG A 1 86 ? 1.137 8.258 4.988 1.00 83.69 86 ARG A C 1
ATOM 626 O O . ARG A 1 86 ? 0.645 8.917 5.898 1.00 83.69 86 ARG A O 1
ATOM 633 N N . SER A 1 87 ? 1.082 8.633 3.712 1.00 86.12 87 SER A N 1
ATOM 634 C CA . SER A 1 87 ? 0.339 9.811 3.253 1.00 86.12 87 SER A CA 1
ATOM 635 C C . SER A 1 87 ? -1.107 9.498 2.854 1.00 86.12 87 SER A C 1
ATOM 637 O O . SER A 1 87 ? -1.840 10.420 2.502 1.00 86.12 87 SER A O 1
ATOM 639 N N . GLY A 1 88 ? -1.535 8.232 2.939 1.00 84.81 88 GLY A N 1
ATOM 640 C CA . GLY A 1 88 ? -2.885 7.808 2.567 1.00 84.81 88 GLY A CA 1
ATOM 641 C C . GLY A 1 88 ? -3.181 7.989 1.077 1.00 84.81 88 GLY A C 1
ATOM 642 O O . GLY A 1 88 ? -4.312 8.303 0.710 1.00 84.81 88 GLY A O 1
ATOM 643 N N . VAL A 1 89 ? -2.166 7.866 0.216 1.00 85.81 89 VAL A N 1
ATOM 644 C CA . VAL A 1 89 ? -2.345 7.967 -1.237 1.00 85.81 89 VAL A CA 1
ATOM 645 C C . VAL A 1 89 ? -3.024 6.703 -1.753 1.00 85.81 89 VAL A C 1
ATOM 647 O O . VAL A 1 89 ? -2.494 5.610 -1.600 1.00 85.81 89 VAL A O 1
ATOM 650 N N . ASP A 1 90 ? -4.167 6.873 -2.413 1.00 88.81 90 ASP A N 1
ATOM 651 C CA . ASP A 1 90 ? -4.841 5.817 -3.173 1.00 88.81 90 ASP A CA 1
ATOM 652 C C . ASP A 1 90 ? -4.089 5.573 -4.495 1.00 88.81 90 ASP A C 1
ATOM 654 O O . ASP A 1 90 ? -4.248 6.336 -5.454 1.00 88.81 90 ASP A O 1
ATOM 658 N N . LEU A 1 91 ? -3.197 4.576 -4.521 1.00 88.06 91 LEU A N 1
ATOM 659 C CA . LEU A 1 91 ? -2.388 4.252 -5.701 1.00 88.06 91 LEU A CA 1
ATOM 660 C C . LEU A 1 91 ? -3.234 3.546 -6.767 1.00 88.06 91 LEU A C 1
ATOM 662 O O . LEU A 1 91 ? -3.180 3.941 -7.933 1.00 88.06 91 LEU A O 1
ATOM 666 N N . ALA A 1 92 ? -4.077 2.585 -6.379 1.00 87.38 92 ALA A N 1
ATOM 667 C CA . ALA A 1 92 ? -4.996 1.896 -7.285 1.00 87.38 92 ALA A CA 1
ATOM 668 C C . ALA A 1 92 ? -5.936 2.866 -8.027 1.00 87.38 92 ALA A C 1
ATOM 670 O O . ALA A 1 92 ? -6.005 2.843 -9.262 1.00 87.38 92 ALA A O 1
ATOM 671 N N . GLY A 1 93 ? -6.596 3.779 -7.306 1.00 88.50 93 GLY A N 1
ATOM 672 C CA . GLY A 1 93 ? -7.498 4.777 -7.890 1.00 88.50 93 GLY A CA 1
ATOM 673 C C . GLY A 1 93 ? -6.799 5.838 -8.747 1.00 88.50 93 GLY A C 1
ATOM 674 O O . GLY A 1 93 ? -7.448 6.521 -9.541 1.00 88.50 93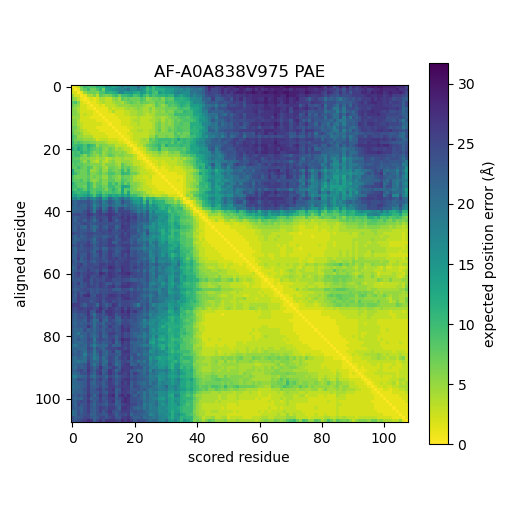 GLY A O 1
ATOM 675 N N . ARG A 1 94 ? -5.471 5.976 -8.628 1.00 89.62 94 ARG A N 1
ATOM 676 C CA . ARG A 1 94 ? -4.655 6.921 -9.412 1.00 89.62 94 ARG A CA 1
ATOM 677 C C . ARG A 1 94 ? -3.753 6.251 -10.447 1.00 89.62 94 ARG A C 1
ATOM 679 O O . ARG A 1 94 ? -3.004 6.951 -11.128 1.00 89.62 94 ARG A O 1
ATOM 686 N N . SER A 1 95 ? -3.839 4.933 -10.605 1.00 88.19 95 SER A N 1
ATOM 687 C CA . SER A 1 95 ? -3.003 4.145 -11.521 1.00 88.19 95 SER A CA 1
ATOM 688 C C . SER A 1 95 ? -3.016 4.690 -12.954 1.00 88.19 95 SER A C 1
ATOM 690 O O . SER A 1 95 ? -1.964 4.861 -13.561 1.00 88.19 95 SER A O 1
ATOM 692 N N . SER A 1 96 ? -4.183 5.094 -13.464 1.00 88.44 96 SER A N 1
ATOM 693 C CA . SER A 1 96 ? -4.337 5.631 -14.823 1.00 88.44 96 SER A CA 1
ATOM 694 C C . SER A 1 96 ? -3.780 7.047 -15.025 1.00 88.44 96 SER A C 1
ATOM 696 O O . SER A 1 96 ? -3.779 7.545 -16.148 1.00 88.44 96 SER A O 1
ATOM 698 N N . GLN A 1 97 ? -3.364 7.739 -13.959 1.00 91.06 97 GLN A N 1
ATOM 699 C CA . GLN A 1 97 ? -2.899 9.129 -14.043 1.00 91.06 97 GLN A CA 1
ATOM 700 C C . GLN A 1 97 ? -1.434 9.224 -14.463 1.00 91.06 97 GLN A C 1
ATOM 702 O O . GLN A 1 97 ? -1.033 10.219 -15.067 1.00 91.06 97 GLN A O 1
ATOM 707 N N . HIS A 1 98 ? -0.621 8.225 -14.112 1.00 90.12 98 HIS A N 1
ATOM 708 C CA . HIS A 1 98 ? 0.805 8.243 -14.406 1.00 90.12 98 HIS A CA 1
ATOM 709 C C . HIS A 1 98 ? 1.394 6.820 -14.403 1.00 90.12 98 HIS A C 1
ATOM 711 O O . HIS A 1 98 ? 1.156 6.092 -13.438 1.00 90.12 98 HIS A O 1
ATOM 717 N N . PRO A 1 99 ? 2.264 6.446 -15.367 1.00 86.81 99 PRO A N 1
ATOM 718 C CA . PRO A 1 99 ? 2.864 5.103 -15.436 1.00 86.81 99 PRO A CA 1
ATOM 719 C C . PRO A 1 99 ? 3.577 4.655 -14.149 1.00 86.81 99 PRO A C 1
ATOM 721 O O . PRO A 1 99 ? 3.559 3.487 -13.778 1.00 86.81 99 PRO A O 1
ATOM 724 N N . ARG A 1 100 ? 4.179 5.594 -13.408 1.00 87.38 100 ARG A N 1
ATOM 725 C CA . ARG A 1 100 ? 4.797 5.303 -12.095 1.00 87.38 100 ARG A CA 1
ATOM 726 C C . ARG A 1 100 ? 3.789 4.988 -10.988 1.00 87.38 100 ARG A C 1
ATOM 728 O O . ARG A 1 100 ? 4.122 4.230 -10.086 1.00 87.38 100 ARG A O 1
ATOM 735 N N . LEU A 1 101 ? 2.596 5.581 -11.030 1.00 89.38 101 LEU A N 1
AT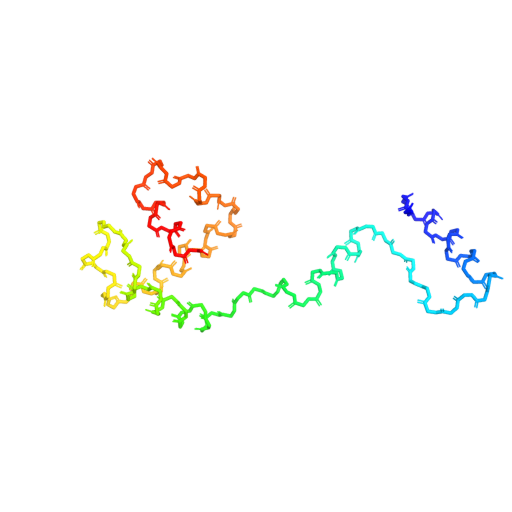OM 736 C CA . LEU A 1 101 ? 1.532 5.246 -10.082 1.00 89.38 101 LEU A CA 1
ATOM 737 C C . LEU A 1 101 ? 0.942 3.882 -10.422 1.00 89.38 101 LEU A C 1
ATOM 739 O O . LEU A 1 101 ? 0.687 3.106 -9.515 1.00 89.38 101 LEU A O 1
ATOM 743 N N . GLU A 1 102 ? 0.823 3.557 -11.710 1.00 89.94 102 GLU A N 1
ATOM 744 C CA . GLU A 1 102 ? 0.476 2.207 -12.154 1.00 89.94 102 GLU A CA 1
ATOM 745 C C . GLU A 1 102 ? 1.505 1.171 -11.677 1.00 89.94 102 GLU A C 1
ATOM 747 O O . GLU A 1 102 ? 1.128 0.146 -11.120 1.00 89.94 102 GLU A O 1
ATOM 752 N N . ALA A 1 103 ? 2.802 1.452 -11.831 1.00 89.12 103 ALA A N 1
ATOM 753 C CA . ALA A 1 103 ? 3.864 0.563 -11.365 1.00 89.12 103 ALA A CA 1
ATOM 754 C C . ALA A 1 103 ? 3.813 0.336 -9.843 1.00 89.12 103 ALA A C 1
ATOM 756 O O . ALA A 1 103 ? 3.952 -0.796 -9.394 1.00 89.12 103 ALA A O 1
ATOM 757 N N . LEU A 1 104 ? 3.577 1.390 -9.052 1.00 89.31 104 LEU A N 1
ATOM 758 C CA . LEU A 1 104 ? 3.413 1.274 -7.598 1.00 89.31 104 LEU A CA 1
ATOM 759 C C . LEU A 1 104 ? 2.128 0.531 -7.215 1.00 89.31 104 LEU A C 1
ATOM 761 O O . LEU A 1 104 ? 2.169 -0.294 -6.314 1.00 89.31 104 LEU A O 1
ATOM 765 N N . ALA A 1 105 ? 1.021 0.769 -7.923 1.00 89.00 105 ALA A N 1
ATOM 766 C CA . ALA A 1 105 ? -0.248 0.075 -7.701 1.00 89.00 105 ALA A CA 1
ATOM 767 C C . ALA A 1 105 ? -0.171 -1.430 -8.015 1.00 89.00 105 ALA A C 1
ATOM 769 O O . ALA A 1 105 ? -0.958 -2.205 -7.495 1.00 89.00 105 ALA A O 1
ATOM 770 N N . ARG A 1 106 ? 0.766 -1.856 -8.874 1.00 88.50 106 ARG A N 1
ATOM 771 C CA . ARG A 1 106 ? 1.043 -3.280 -9.133 1.00 88.50 106 ARG A CA 1
ATOM 772 C C . ARG A 1 106 ? 1.927 -3.937 -8.064 1.00 88.50 106 ARG A C 1
ATOM 774 O O . ARG A 1 106 ? 2.095 -5.153 -8.110 1.00 88.50 106 ARG A O 1
ATOM 781 N N . LEU A 1 107 ? 2.555 -3.151 -7.187 1.00 86.31 107 LEU A N 1
ATOM 782 C CA . LEU A 1 107 ? 3.454 -3.628 -6.128 1.00 86.31 107 LEU A CA 1
ATOM 783 C C . LEU A 1 107 ? 2.802 -3.653 -4.736 1.00 86.31 107 LEU A C 1
ATOM 785 O O . LEU A 1 107 ? 3.412 -4.203 -3.821 1.00 86.31 107 LEU A O 1
ATOM 789 N N . GLU A 1 108 ? 1.621 -3.051 -4.568 1.00 78.06 108 GLU A N 1
ATOM 790 C CA . GLU A 1 108 ? 0.795 -3.158 -3.352 1.00 78.06 108 GLU A CA 1
ATOM 791 C C . GLU A 1 108 ? -0.296 -4.227 -3.493 1.00 78.06 108 GLU A C 1
ATOM 793 O O . GLU A 1 108 ? -0.673 -4.796 -2.444 1.00 78.06 108 GLU A O 1
#

Sequence (108 aa):
MAHGRLAASELRLQAARANASGVQVMTFEQLALRLAGGFAQAIDDDVLHEALADALVVTSLGELDAIKLLPGMISAAADTLKKAWRSGVDLAGRSSQHPRLEALARLE

Radius of gyration: 22.53 Å; Cα contacts (8 Å, |Δi|>4): 71; chains: 1; bounding box: 48×22×57 Å

Secondary structure (DSSP, 8-state):
---SHHHHHHHHHHHHHTT-TT-----HHHHHHHHSTTT-SPPPHHHHHHHHHHHHHH---GGGGGTTTSTTHHHHHHHHHHHHHHTT--SGGGGGG-HHHHHHHTT-